Protein AF-A0A965P6K5-F1 (afdb_monomer_lite)

Radius of gyration: 15.6 Å; chains: 1; bounding box: 38×21×46 Å

Foldseek 3Di:
DPPPPPDLDLPVLVVQLVVLCVQLVVCVVVVVNVSNVVSNVSSVVSVVSSVVSVVVVVVVVD

Secondary structure (DSSP, 8-state):
----------HHHHHHHHHHHHHHHHHHHTT-HHHHHHHHHHHHHHHHHHHHHHHHHHHHH-

pLDDT: mean 92.26, st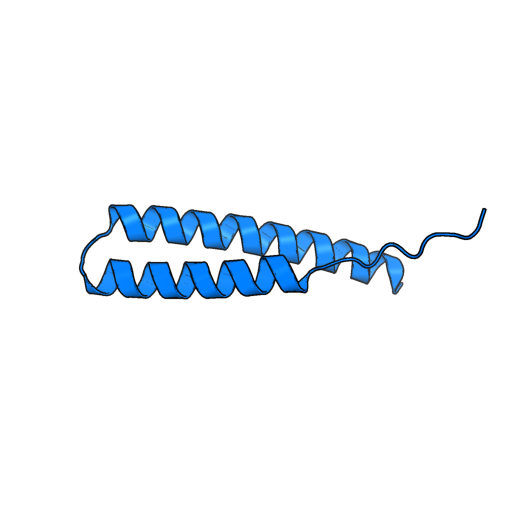d 13.53, range [44.5, 98.88]

Structure (mmCIF, N/CA/C/O backbone):
data_AF-A0A965P6K5-F1
#
_entry.id   AF-A0A965P6K5-F1
#
loop_
_atom_site.group_PDB
_atom_site.id
_atom_site.type_symbol
_atom_site.label_atom_id
_atom_site.label_alt_id
_atom_site.label_comp_id
_atom_site.label_asym_id
_atom_site.label_entity_id
_atom_site.label_seq_id
_atom_site.pdbx_PDB_ins_code
_atom_site.Cartn_x
_atom_site.Cartn_y
_atom_site.Cartn_z
_atom_site.occupancy
_atom_site.B_iso_or_equiv
_atom_site.auth_seq_id
_atom_site.auth_comp_id
_atom_site.auth_asym_id
_atom_site.auth_atom_id
_atom_site.pdbx_PDB_model_num
ATOM 1 N N . MET A 1 1 ? 16.801 -13.238 -33.684 1.00 44.50 1 MET A N 1
ATOM 2 C CA . MET A 1 1 ? 15.712 -13.088 -32.701 1.00 44.50 1 MET A CA 1
ATOM 3 C C . MET A 1 1 ? 15.902 -11.712 -32.100 1.00 44.50 1 MET A C 1
ATOM 5 O O . MET A 1 1 ? 16.890 -11.522 -31.405 1.00 44.50 1 MET A O 1
ATOM 9 N N . GLU A 1 2 ? 15.097 -10.733 -32.513 1.00 46.16 2 GLU A N 1
ATOM 10 C CA . GLU A 1 2 ? 15.183 -9.378 -31.957 1.00 46.16 2 GLU A CA 1
ATOM 11 C C . GLU A 1 2 ? 14.894 -9.459 -30.458 1.00 46.16 2 GLU A C 1
ATOM 13 O O . GLU A 1 2 ? 13.956 -10.143 -30.041 1.00 46.16 2 GLU A O 1
ATOM 18 N N . ALA A 1 3 ? 15.753 -8.845 -29.645 1.00 52.66 3 ALA A N 1
ATOM 19 C CA . ALA A 1 3 ? 15.528 -8.753 -28.214 1.00 52.66 3 ALA A CA 1
ATOM 20 C C . ALA A 1 3 ? 14.246 -7.941 -28.015 1.00 52.66 3 ALA A C 1
ATOM 22 O O . ALA A 1 3 ? 14.228 -6.739 -28.266 1.00 52.66 3 ALA A O 1
ATOM 23 N N . VAL A 1 4 ? 13.160 -8.611 -27.629 1.00 54.28 4 VAL A N 1
ATOM 24 C CA . VAL A 1 4 ? 11.940 -7.937 -27.193 1.00 54.28 4 VAL A CA 1
ATOM 25 C C . VAL A 1 4 ? 12.331 -7.154 -25.951 1.00 54.28 4 VAL A C 1
ATOM 27 O O . VAL A 1 4 ? 12.509 -7.743 -24.881 1.00 54.28 4 VAL A O 1
ATOM 30 N N . ASP A 1 5 ? 12.536 -5.849 -26.109 1.00 61.47 5 ASP A N 1
ATOM 31 C CA . ASP A 1 5 ? 12.833 -4.964 -24.996 1.00 61.47 5 ASP A CA 1
ATOM 32 C C . ASP A 1 5 ? 11.603 -4.966 -24.091 1.00 61.47 5 ASP A C 1
ATOM 34 O O . ASP A 1 5 ? 10.563 -4.368 -24.373 1.00 61.47 5 ASP A O 1
ATOM 38 N N . THR A 1 6 ? 11.657 -5.821 -23.074 1.00 71.00 6 THR A N 1
ATOM 39 C CA . THR A 1 6 ? 10.510 -6.088 -22.220 1.00 71.00 6 THR A CA 1
ATOM 40 C C . THR A 1 6 ? 10.360 -4.860 -21.346 1.00 71.00 6 THR A C 1
ATOM 42 O O . THR A 1 6 ? 11.171 -4.669 -20.435 1.00 71.00 6 THR A O 1
ATOM 45 N N . ILE A 1 7 ? 9.373 -4.017 -21.657 1.00 79.75 7 ILE A N 1
ATOM 46 C CA . ILE A 1 7 ? 9.037 -2.835 -20.861 1.00 79.75 7 ILE A CA 1
ATOM 47 C C . ILE A 1 7 ? 8.807 -3.295 -19.420 1.00 79.75 7 ILE A C 1
ATOM 49 O O . ILE A 1 7 ? 7.957 -4.146 -19.157 1.00 79.75 7 ILE A O 1
ATOM 53 N N . ILE A 1 8 ? 9.592 -2.751 -18.490 1.00 84.44 8 ILE A N 1
ATOM 54 C CA . ILE A 1 8 ? 9.436 -3.021 -17.061 1.00 84.44 8 ILE A CA 1
ATOM 55 C C . ILE A 1 8 ? 8.423 -2.021 -16.509 1.00 84.44 8 ILE A C 1
ATOM 57 O O . ILE A 1 8 ? 8.704 -0.826 -16.421 1.00 84.44 8 ILE A O 1
ATOM 61 N N . ASP A 1 9 ? 7.240 -2.507 -16.139 1.00 89.56 9 ASP A N 1
ATOM 62 C CA . ASP A 1 9 ? 6.170 -1.665 -15.605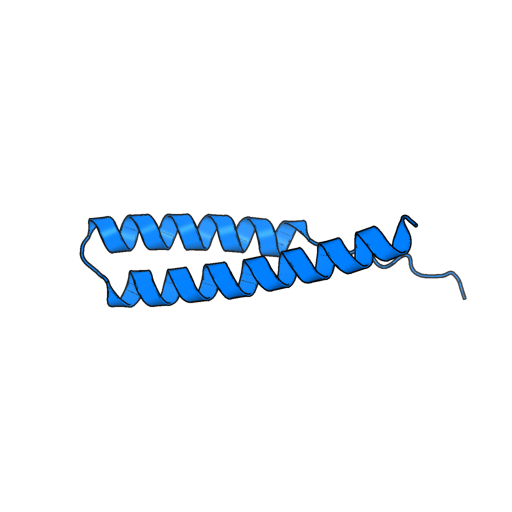 1.00 89.56 9 ASP A CA 1
ATOM 63 C C . ASP A 1 9 ? 6.262 -1.532 -14.078 1.00 89.56 9 ASP A C 1
ATOM 65 O O . ASP A 1 9 ? 5.686 -2.311 -13.317 1.00 89.56 9 ASP A O 1
ATOM 69 N N . TYR A 1 10 ? 6.985 -0.508 -13.626 1.00 94.62 10 TYR A N 1
ATOM 70 C CA . TYR A 1 10 ? 6.978 -0.093 -12.220 1.00 94.62 10 TYR A CA 1
ATOM 71 C C . TYR A 1 10 ? 5.775 0.806 -11.869 1.00 94.62 10 TYR A C 1
ATOM 73 O O . TYR A 1 10 ? 5.468 0.996 -10.688 1.00 94.62 10 TYR A O 1
ATOM 81 N N . ALA A 1 11 ? 5.107 1.394 -12.866 1.00 96.38 11 ALA A N 1
ATOM 82 C CA . ALA A 1 11 ? 4.101 2.431 -12.664 1.00 96.38 11 ALA A CA 1
ATOM 83 C C . ALA A 1 11 ? 2.789 1.840 -12.144 1.00 96.38 11 ALA A C 1
ATOM 85 O O . ALA A 1 11 ? 2.228 2.345 -11.171 1.00 96.38 11 ALA A O 1
ATOM 86 N N . MET A 1 12 ? 2.334 0.730 -12.729 1.00 97.00 12 MET A N 1
ATOM 87 C CA . MET A 1 12 ? 1.121 0.040 -12.290 1.00 97.00 12 MET A CA 1
ATOM 88 C C . MET A 1 12 ? 1.152 -0.367 -10.803 1.00 97.00 12 MET A C 1
ATOM 90 O O . MET A 1 12 ? 0.227 0.025 -10.082 1.00 97.00 12 MET A O 1
ATOM 94 N N . PRO A 1 13 ? 2.183 -1.071 -10.288 1.00 97.75 13 PRO A N 1
ATOM 95 C CA . PRO A 1 13 ? 2.247 -1.381 -8.859 1.00 97.75 13 PRO A CA 1
ATOM 96 C C . PRO A 1 13 ? 2.373 -0.117 -7.990 1.00 97.75 13 PRO A C 1
ATOM 98 O O . PRO A 1 13 ? 1.780 -0.050 -6.917 1.00 97.75 13 PRO A O 1
ATOM 101 N N . THR A 1 14 ? 3.044 0.938 -8.468 1.00 98.38 14 THR A N 1
ATOM 102 C CA . THR A 1 14 ? 3.113 2.224 -7.744 1.00 98.38 14 THR A CA 1
ATOM 103 C C . THR A 1 14 ? 1.724 2.846 -7.556 1.00 98.38 14 THR A C 1
ATOM 105 O O . THR A 1 14 ? 1.349 3.203 -6.440 1.00 98.38 14 THR A O 1
ATOM 108 N N . MET A 1 15 ? 0.919 2.920 -8.620 1.00 98.31 15 MET A N 1
ATOM 109 C CA . MET A 1 15 ? -0.437 3.481 -8.557 1.00 98.31 15 MET A CA 1
ATOM 110 C C . MET A 1 15 ? -1.377 2.645 -7.678 1.00 98.31 15 MET A C 1
ATOM 112 O O . MET A 1 15 ? -2.265 3.183 -7.013 1.00 98.31 15 MET A O 1
ATOM 116 N N . LYS A 1 16 ? -1.200 1.318 -7.659 1.00 98.56 16 LYS A N 1
ATOM 117 C CA . LYS A 1 16 ? -1.954 0.444 -6.754 1.00 98.56 16 LYS A CA 1
ATOM 118 C C . LYS A 1 16 ? -1.578 0.675 -5.295 1.00 98.56 16 LYS A C 1
ATOM 120 O O . LYS A 1 16 ? -2.479 0.764 -4.463 1.00 98.56 16 LYS A O 1
ATOM 125 N N . ALA A 1 17 ? -0.287 0.823 -4.994 1.00 98.69 17 ALA A N 1
ATOM 126 C CA . ALA A 1 17 ? 0.172 1.152 -3.649 1.00 98.69 17 ALA A CA 1
ATOM 127 C C . ALA A 1 17 ? -0.413 2.491 -3.168 1.00 98.69 17 ALA A C 1
ATOM 129 O O . ALA A 1 17 ? -0.940 2.564 -2.060 1.00 98.69 17 ALA A O 1
ATOM 130 N N . GLU A 1 18 ? -0.402 3.524 -4.017 1.00 98.75 18 GLU A N 1
ATOM 131 C CA . GLU A 1 18 ? -1.005 4.829 -3.714 1.00 98.75 18 GLU A CA 1
ATOM 132 C C . GLU A 1 18 ? -2.501 4.707 -3.387 1.00 98.75 18 GLU A C 1
ATOM 134 O O . GLU A 1 18 ? -2.974 5.228 -2.373 1.00 98.75 18 GLU A O 1
ATOM 139 N N . ARG A 1 19 ? -3.253 3.965 -4.209 1.00 98.75 19 ARG A N 1
ATOM 140 C CA . ARG A 1 19 ? -4.681 3.727 -3.971 1.00 98.75 19 ARG A CA 1
ATOM 141 C C . ARG A 1 19 ? -4.927 2.982 -2.660 1.00 98.75 19 ARG A C 1
ATOM 143 O O . ARG A 1 19 ? -5.795 3.392 -1.895 1.00 98.75 19 ARG A O 1
ATOM 150 N N . ALA A 1 20 ? -4.159 1.931 -2.385 1.00 98.75 20 ALA A N 1
ATOM 151 C CA . ALA A 1 20 ? -4.285 1.160 -1.153 1.00 98.75 20 ALA A CA 1
ATOM 152 C C . ALA A 1 20 ? -3.996 2.021 0.091 1.00 98.75 20 ALA A C 1
ATOM 154 O O . ALA A 1 20 ? -4.714 1.923 1.084 1.00 98.75 20 ALA A O 1
ATOM 155 N N . LEU A 1 21 ? -3.017 2.932 0.030 1.00 98.88 21 LEU A N 1
ATOM 156 C CA . LEU A 1 21 ? -2.751 3.890 1.112 1.00 98.88 21 LEU A CA 1
ATOM 157 C C . LEU A 1 21 ? -3.903 4.878 1.324 1.00 98.88 21 LEU A C 1
ATOM 159 O O . LEU A 1 21 ? -4.224 5.214 2.466 1.00 98.88 21 LEU A O 1
ATOM 163 N N . LYS A 1 22 ? -4.554 5.325 0.246 1.00 98.81 22 LYS A N 1
ATOM 164 C CA . LYS A 1 22 ? -5.758 6.156 0.351 1.00 98.81 22 LYS A CA 1
ATOM 165 C C . LYS A 1 22 ? -6.902 5.393 1.026 1.00 98.81 22 LYS A C 1
ATOM 167 O O . LYS A 1 22 ? -7.495 5.902 1.973 1.00 98.81 22 LYS A O 1
ATOM 172 N N . GLU A 1 23 ? -7.176 4.168 0.583 1.00 98.81 23 GLU A N 1
ATOM 173 C CA . GLU A 1 23 ? -8.234 3.317 1.148 1.00 98.81 23 GLU A CA 1
ATOM 174 C C . GLU A 1 23 ? -7.964 2.960 2.620 1.00 98.81 23 GLU A C 1
ATOM 176 O O . GLU A 1 23 ? -8.889 2.970 3.433 1.00 98.81 23 GLU A O 1
ATOM 181 N N . LEU A 1 24 ? -6.697 2.730 2.987 1.00 98.75 24 LEU A N 1
ATOM 182 C CA . LEU A 1 24 ? -6.255 2.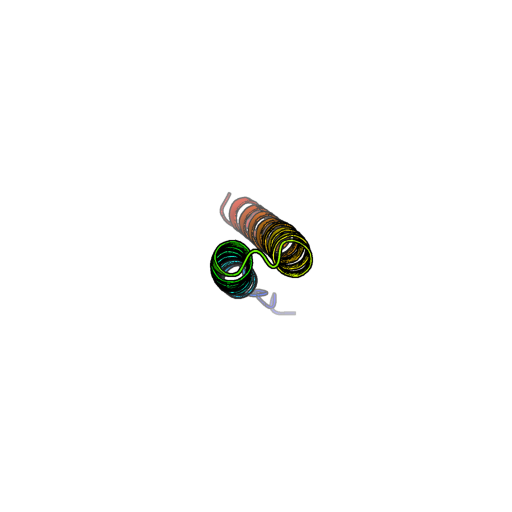593 4.378 1.00 98.75 24 LEU A CA 1
ATOM 183 C C . LEU A 1 24 ? -6.651 3.822 5.192 1.00 98.75 24 LEU A C 1
ATOM 185 O O . LEU A 1 24 ? 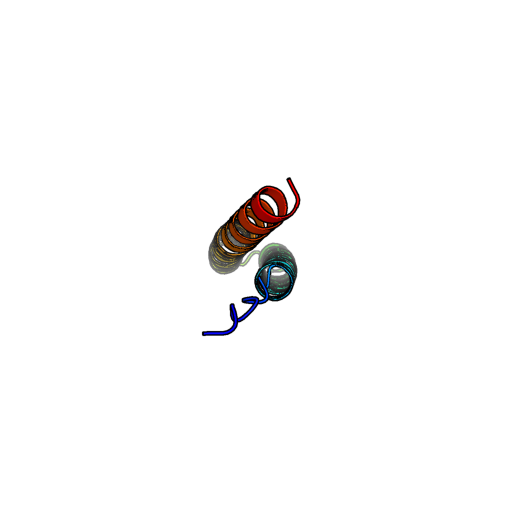-7.291 3.683 6.235 1.00 98.75 24 LEU A O 1
ATOM 189 N N . HIS A 1 25 ? -6.271 5.018 4.731 1.00 98.81 25 HIS A N 1
ATOM 190 C CA . HIS A 1 25 ? -6.539 6.255 5.460 1.00 98.81 25 HIS A CA 1
ATOM 191 C C . HIS A 1 25 ? -8.044 6.463 5.666 1.00 98.81 25 HIS A C 1
ATOM 193 O O . HIS A 1 25 ? -8.488 6.758 6.775 1.00 98.81 25 HIS A O 1
ATOM 199 N N . GLU A 1 26 ? -8.839 6.231 4.624 1.00 98.81 26 GLU A N 1
ATOM 200 C CA . GLU A 1 26 ? -10.295 6.322 4.684 1.00 98.81 26 GLU A CA 1
ATOM 201 C C . GLU A 1 26 ? -10.920 5.298 5.648 1.00 98.81 26 GLU A C 1
ATOM 203 O O . GLU A 1 26 ? -11.851 5.639 6.380 1.00 98.81 26 GLU A O 1
ATOM 208 N N . ALA A 1 27 ? -10.424 4.057 5.680 1.00 98.75 27 ALA A N 1
ATOM 209 C CA . ALA A 1 27 ? -10.880 3.036 6.625 1.00 98.75 27 ALA A CA 1
ATOM 210 C C . ALA A 1 27 ? -10.530 3.406 8.075 1.00 98.75 27 ALA A C 1
ATOM 212 O O . ALA A 1 27 ? -11.386 3.331 8.959 1.00 98.75 27 ALA A O 1
ATOM 213 N N . ALA A 1 28 ? -9.316 3.911 8.306 1.00 98.62 28 ALA A N 1
ATOM 214 C CA . ALA A 1 28 ? -8.880 4.373 9.619 1.00 98.62 28 ALA A CA 1
ATOM 215 C C . ALA A 1 28 ? -9.718 5.560 10.131 1.00 98.62 28 ALA A C 1
ATOM 217 O O . ALA A 1 28 ? -10.071 5.589 11.309 1.00 98.62 28 ALA A O 1
ATOM 218 N N . LEU A 1 29 ? -10.108 6.501 9.256 1.00 98.69 29 LEU A N 1
ATOM 219 C CA . LEU A 1 29 ? -11.020 7.603 9.608 1.00 98.69 29 LEU A CA 1
ATOM 220 C C . LEU A 1 29 ? -12.395 7.109 10.081 1.00 98.69 29 LEU A C 1
ATOM 222 O O . LEU A 1 29 ? -13.026 7.756 10.914 1.00 98.69 29 LEU A O 1
ATOM 226 N N . ARG A 1 30 ? -12.854 5.960 9.572 1.00 98.50 30 ARG A N 1
ATOM 227 C CA . ARG A 1 30 ? -14.105 5.304 9.987 1.00 98.50 30 ARG A CA 1
ATOM 228 C C . ARG A 1 30 ? -13.935 4.366 11.186 1.00 98.50 30 ARG A C 1
ATOM 230 O O . ARG A 1 30 ? -14.897 3.705 11.559 1.00 98.50 30 ARG A O 1
ATOM 237 N N . GLN A 1 31 ? -12.737 4.299 11.772 1.00 98.50 31 GLN A N 1
ATOM 238 C CA . GLN A 1 31 ? -12.365 3.345 12.827 1.00 98.50 31 GLN A CA 1
ATOM 239 C C . GLN A 1 31 ? -12.531 1.868 12.416 1.00 98.50 31 GLN A C 1
ATOM 241 O O . GLN A 1 31 ? -12.594 0.986 13.269 1.00 98.50 31 GLN A O 1
ATOM 246 N N . ASP A 1 32 ? -12.565 1.587 11.110 1.00 98.69 32 ASP A N 1
ATOM 247 C CA . ASP A 1 32 ? -12.571 0.233 10.559 1.00 98.69 32 ASP A CA 1
ATOM 248 C C . ASP A 1 32 ? -11.123 -0.251 10.402 1.00 98.69 32 ASP A C 1
ATOM 250 O O . ASP A 1 32 ? -10.506 -0.176 9.333 1.00 98.69 32 ASP A O 1
ATOM 254 N N . PHE A 1 33 ? -10.541 -0.665 11.527 1.00 98.44 33 PHE A N 1
ATOM 255 C CA . PHE A 1 33 ? -9.129 -1.030 11.590 1.00 98.44 33 PHE A CA 1
ATOM 256 C C . PHE A 1 33 ? -8.815 -2.340 10.869 1.00 98.44 33 PHE A C 1
ATOM 258 O O . PHE A 1 33 ? -7.723 -2.461 10.318 1.00 98.44 33 PHE A O 1
ATOM 265 N N . ASP A 1 34 ? -9.760 -3.279 10.809 1.00 98.69 34 ASP A N 1
ATOM 266 C CA . ASP A 1 34 ? -9.571 -4.539 10.088 1.00 98.69 34 ASP A CA 1
ATOM 267 C C . ASP A 1 34 ? -9.357 -4.266 8.593 1.00 98.69 34 ASP A C 1
ATOM 269 O O . ASP A 1 34 ? -8.358 -4.702 8.011 1.00 98.69 34 ASP A O 1
ATOM 273 N N . SER A 1 35 ? -10.219 -3.441 7.985 1.00 98.56 35 SER A N 1
ATOM 274 C CA . SER A 1 35 ? -10.036 -3.002 6.598 1.00 98.56 35 SER A CA 1
ATOM 275 C C . SER A 1 35 ? -8.755 -2.188 6.418 1.00 98.56 35 SER A C 1
ATOM 277 O O . SER A 1 35 ? -8.031 -2.386 5.441 1.00 98.56 35 SER A O 1
ATOM 279 N N . ALA A 1 36 ? -8.430 -1.294 7.358 1.00 98.75 36 ALA A N 1
ATOM 280 C CA . ALA A 1 36 ? -7.211 -0.492 7.277 1.00 98.75 36 ALA A CA 1
ATOM 281 C C . ALA A 1 36 ? -5.943 -1.367 7.270 1.00 98.75 36 ALA A C 1
ATOM 283 O O . ALA A 1 36 ? -5.031 -1.115 6.483 1.00 98.75 36 ALA A O 1
ATOM 284 N N . ILE A 1 37 ? -5.892 -2.421 8.090 1.00 98.81 37 ILE A N 1
ATOM 285 C CA . ILE A 1 37 ? -4.764 -3.365 8.150 1.00 98.81 37 ILE A CA 1
ATOM 286 C C . ILE A 1 37 ? -4.634 -4.154 6.843 1.00 98.81 37 ILE A C 1
ATOM 288 O O . ILE A 1 37 ? -3.520 -4.325 6.331 1.00 98.81 37 ILE A O 1
ATOM 292 N N . VAL A 1 38 ? -5.753 -4.600 6.267 1.00 98.81 38 VAL A N 1
ATOM 293 C CA . VAL A 1 38 ? -5.750 -5.275 4.960 1.00 98.81 38 VAL A CA 1
ATOM 294 C C . VAL A 1 38 ? -5.183 -4.345 3.886 1.00 98.81 38 VAL A C 1
ATOM 296 O O . VAL A 1 38 ? -4.241 -4.716 3.185 1.00 98.81 38 VAL A O 1
ATOM 299 N N . LYS A 1 39 ? -5.663 -3.098 3.821 1.00 98.81 39 LYS A N 1
ATOM 300 C CA . LYS A 1 39 ? -5.187 -2.101 2.850 1.00 98.81 39 LYS A CA 1
ATOM 301 C C . LYS A 1 39 ? -3.738 -1.678 3.064 1.00 98.81 39 LYS A C 1
ATOM 303 O O . LYS A 1 39 ? -3.003 -1.501 2.094 1.00 9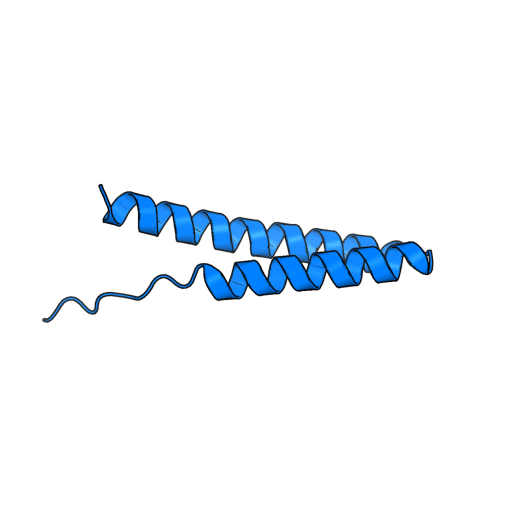8.81 39 LYS A O 1
ATOM 308 N N . ALA A 1 40 ? -3.276 -1.618 4.310 1.00 98.81 40 ALA A N 1
ATOM 309 C CA . ALA A 1 40 ? -1.860 -1.430 4.617 1.00 98.81 40 ALA A CA 1
ATOM 310 C C . ALA A 1 40 ? -0.996 -2.572 4.072 1.00 98.81 40 ALA A C 1
ATOM 312 O O . ALA A 1 40 ? 0.070 -2.334 3.504 1.00 98.81 40 ALA A O 1
ATOM 313 N N . THR A 1 41 ? -1.469 -3.809 4.204 1.00 98.75 41 THR A N 1
ATOM 314 C CA . THR A 1 41 ? -0.754 -4.987 3.706 1.00 98.75 41 THR A CA 1
ATOM 315 C C . THR A 1 41 ? -0.692 -4.987 2.177 1.00 98.75 41 THR A C 1
ATOM 317 O O . THR A 1 41 ? 0.381 -5.210 1.615 1.00 98.75 41 THR A O 1
ATOM 320 N N . GLU A 1 42 ? -1.799 -4.656 1.501 1.00 98.69 42 GLU A N 1
ATOM 321 C CA . GLU A 1 42 ? -1.842 -4.478 0.041 1.00 98.69 42 GLU A CA 1
ATOM 322 C C . GLU A 1 42 ? -0.831 -3.420 -0.425 1.00 98.69 42 GLU A C 1
ATOM 324 O O . GLU A 1 42 ? -0.031 -3.682 -1.326 1.00 98.69 42 GLU A O 1
ATOM 329 N N . ALA A 1 43 ? -0.789 -2.260 0.241 1.00 98.81 43 ALA A N 1
ATOM 330 C CA . ALA A 1 43 ? 0.156 -1.197 -0.091 1.00 98.81 43 ALA A CA 1
ATOM 331 C C . ALA A 1 43 ? 1.620 -1.662 0.008 1.00 98.81 43 ALA A C 1
ATOM 333 O O . ALA A 1 43 ? 2.430 -1.347 -0.867 1.00 98.81 43 ALA A O 1
ATOM 334 N N . VAL A 1 44 ? 1.971 -2.440 1.039 1.00 98.81 44 VAL A N 1
ATOM 335 C CA . VAL A 1 44 ? 3.329 -2.988 1.213 1.00 98.81 44 VAL A CA 1
ATOM 336 C C . VAL A 1 44 ? 3.694 -3.957 0.090 1.00 98.81 44 VAL A C 1
ATOM 338 O O . VAL A 1 44 ? 4.818 -3.906 -0.415 1.00 98.81 44 VAL A O 1
ATOM 341 N N . VAL A 1 45 ? 2.775 -4.841 -0.302 1.00 98.69 45 VAL A N 1
ATOM 342 C CA . VAL A 1 45 ? 3.008 -5.810 -1.385 1.00 98.69 45 VAL A CA 1
ATOM 343 C C . VAL A 1 45 ? 3.273 -5.086 -2.701 1.00 98.69 45 VAL A C 1
ATOM 345 O O . VAL A 1 45 ? 4.302 -5.324 -3.334 1.00 98.69 45 VAL A O 1
ATOM 348 N N . GLU A 1 46 ? 2.405 -4.150 -3.072 1.00 98.62 46 GLU A N 1
ATOM 349 C CA . GLU A 1 46 ? 2.525 -3.403 -4.326 1.00 98.62 46 GLU A CA 1
ATOM 350 C C . GLU A 1 46 ? 3.788 -2.521 -4.336 1.00 98.62 46 GLU A C 1
ATOM 352 O O . GLU A 1 46 ? 4.532 -2.488 -5.318 1.00 98.62 46 GLU A O 1
ATOM 357 N N . SER A 1 47 ? 4.139 -1.918 -3.195 1.00 98.62 47 SER A N 1
ATOM 358 C CA . SER A 1 47 ? 5.391 -1.160 -3.042 1.00 98.62 47 SER A CA 1
ATOM 359 C C . SER A 1 47 ? 6.632 -2.035 -3.256 1.00 98.62 47 SER A C 1
ATOM 361 O O . SER A 1 47 ? 7.610 -1.602 -3.868 1.00 98.62 47 SER A O 1
ATOM 363 N N . ARG A 1 48 ? 6.609 -3.293 -2.791 1.00 98.50 48 ARG A N 1
ATOM 364 C CA . ARG A 1 48 ? 7.698 -4.255 -3.040 1.00 98.50 48 ARG A CA 1
ATOM 365 C C . ARG A 1 48 ? 7.787 -4.646 -4.515 1.00 98.50 48 ARG A C 1
ATOM 367 O O . ARG A 1 48 ? 8.895 -4.797 -5.027 1.00 98.50 48 ARG A O 1
ATOM 374 N N . MET A 1 49 ? 6.656 -4.786 -5.207 1.00 97.94 49 MET A N 1
ATOM 375 C CA . MET A 1 49 ? 6.637 -5.060 -6.649 1.00 97.94 49 MET A CA 1
ATOM 376 C C . MET A 1 49 ? 7.218 -3.892 -7.456 1.00 97.94 49 MET A C 1
ATOM 378 O O . MET A 1 49 ? 8.048 -4.112 -8.343 1.00 97.94 49 MET A O 1
ATOM 382 N N . ALA A 1 50 ? 6.854 -2.655 -7.104 1.00 97.88 50 ALA A N 1
ATOM 383 C CA . ALA A 1 50 ? 7.434 -1.454 -7.700 1.00 97.88 50 ALA A CA 1
ATOM 384 C C . ALA A 1 50 ? 8.951 -1.379 -7.454 1.00 97.88 50 ALA A C 1
ATOM 386 O O . ALA A 1 50 ? 9.716 -1.173 -8.394 1.00 97.88 50 ALA A O 1
ATOM 387 N N . LEU A 1 51 ? 9.406 -1.640 -6.221 1.00 97.94 51 LEU A N 1
ATOM 388 C CA . LEU A 1 51 ? 10.832 -1.672 -5.878 1.00 97.94 51 LEU A CA 1
ATOM 389 C C . LEU A 1 51 ? 11.612 -2.688 -6.721 1.00 97.94 51 LEU A C 1
ATOM 391 O O . LEU A 1 51 ? 12.680 -2.368 -7.237 1.00 97.94 51 LEU A O 1
ATOM 395 N N . ASN A 1 52 ? 11.093 -3.908 -6.866 1.00 97.19 52 ASN A N 1
ATOM 396 C CA . ASN A 1 52 ? 11.750 -4.933 -7.675 1.00 97.19 52 ASN A CA 1
ATOM 397 C C . ASN A 1 52 ? 11.835 -4.515 -9.148 1.00 97.19 52 ASN A C 1
ATOM 399 O O . ASN A 1 52 ? 12.881 -4.679 -9.766 1.00 97.19 52 ASN A O 1
ATOM 403 N N . SER A 1 53 ? 10.772 -3.913 -9.682 1.00 96.00 53 SER A N 1
ATOM 404 C CA . SER A 1 53 ? 10.750 -3.385 -11.051 1.00 96.00 53 SER A CA 1
ATOM 405 C C . SER A 1 53 ? 11.822 -2.305 -11.250 1.00 96.00 53 SER A C 1
ATOM 407 O O . SER A 1 53 ? 12.611 -2.376 -12.190 1.00 96.00 53 SER A O 1
ATOM 409 N N . LEU A 1 54 ? 11.929 -1.362 -10.310 1.00 96.31 54 LEU A N 1
ATOM 410 C CA . LEU A 1 54 ? 12.947 -0.309 -10.335 1.00 96.31 54 LEU A CA 1
ATOM 411 C C . LEU A 1 54 ? 14.377 -0.856 -10.235 1.00 96.31 54 LEU A C 1
ATOM 413 O O . LEU A 1 54 ? 15.264 -0.335 -10.904 1.00 96.31 54 LEU A O 1
ATOM 417 N N . ARG A 1 55 ? 14.612 -1.914 -9.448 1.00 96.56 55 ARG A N 1
ATOM 418 C CA . ARG A 1 55 ? 15.930 -2.573 -9.373 1.00 96.56 55 ARG A CA 1
ATOM 419 C C . ARG A 1 55 ? 16.349 -3.161 -10.717 1.00 96.56 55 ARG A C 1
ATOM 421 O O . ARG A 1 55 ? 17.468 -2.922 -11.150 1.00 96.56 55 ARG A O 1
ATOM 428 N N . ILE A 1 56 ? 15.440 -3.844 -11.413 1.00 94.12 56 ILE A N 1
ATOM 429 C CA . ILE A 1 56 ? 15.732 -4.391 -12.747 1.00 94.12 56 ILE A CA 1
ATOM 430 C C . ILE A 1 56 ? 16.008 -3.249 -13.739 1.00 94.12 56 ILE A C 1
ATOM 432 O O . ILE A 1 56 ? 16.928 -3.339 -14.548 1.00 94.12 56 ILE A O 1
ATOM 436 N N . MET A 1 57 ? 15.245 -2.152 -13.676 1.00 92.00 57 MET A N 1
ATOM 437 C CA . MET A 1 57 ? 15.502 -0.974 -14.516 1.00 92.00 57 MET A CA 1
ATOM 438 C C . MET A 1 57 ? 16.876 -0.357 -14.232 1.00 92.00 57 MET A C 1
ATOM 440 O O . MET A 1 57 ? 17.581 0.008 -15.168 1.00 92.00 57 MET A O 1
ATOM 444 N N . GLN A 1 58 ? 17.263 -0.267 -12.957 1.00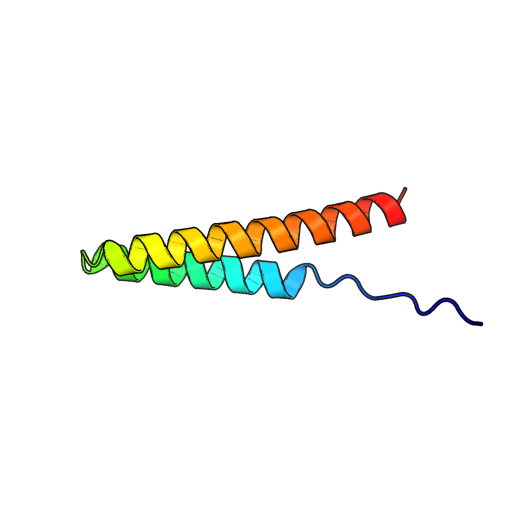 94.19 58 GLN A N 1
ATOM 445 C CA . GLN A 1 58 ? 18.573 0.227 -12.540 1.00 94.19 58 GLN A CA 1
ATOM 446 C C . GLN A 1 58 ? 19.704 -0.658 -13.078 1.00 94.19 58 GLN A C 1
ATOM 448 O O . GLN A 1 58 ? 20.679 -0.128 -13.599 1.00 94.19 58 GLN A O 1
ATOM 453 N N . GLU A 1 59 ? 19.560 -1.983 -12.997 1.00 93.12 59 GLU A N 1
ATOM 454 C CA . GLU A 1 59 ? 20.532 -2.943 -13.539 1.00 93.12 59 GLU A CA 1
ATOM 455 C C . GLU A 1 59 ? 20.684 -2.828 -15.061 1.00 93.12 59 GLU A C 1
ATOM 457 O O . GLU A 1 59 ? 21.788 -2.978 -15.568 1.00 93.12 59 GLU A O 1
ATOM 462 N N . ARG A 1 60 ? 19.602 -2.532 -15.797 1.00 89.19 60 ARG A N 1
ATOM 463 C CA . ARG A 1 60 ? 19.649 -2.332 -17.259 1.00 89.19 60 ARG A CA 1
ATOM 464 C C . ARG A 1 60 ? 20.248 -0.992 -17.687 1.00 89.19 60 ARG A C 1
ATOM 466 O O . ARG A 1 60 ? 20.623 -0.851 -18.846 1.00 89.19 60 ARG A O 1
ATOM 473 N N . ALA A 1 61 ? 20.261 -0.003 -16.797 1.00 85.75 61 ALA A N 1
ATOM 474 C CA . ALA A 1 61 ? 20.780 1.333 -17.077 1.00 85.75 61 ALA A CA 1
ATOM 475 C C . ALA A 1 61 ? 22.284 1.482 -16.773 1.00 85.75 61 ALA A C 1
ATOM 477 O O . ALA A 1 61 ? 22.864 2.502 -17.150 1.00 85.75 61 ALA A O 1
ATOM 478 N N . ALA A 1 62 ? 22.880 0.513 -16.069 1.00 68.50 62 ALA A N 1
ATOM 479 C CA . ALA A 1 62 ? 24.300 0.457 -15.714 1.00 68.50 62 ALA A CA 1
ATOM 480 C C . ALA A 1 62 ? 25.130 -0.241 -16.802 1.00 68.50 62 ALA A C 1
ATOM 482 O O . ALA A 1 62 ? 26.276 0.213 -17.024 1.00 68.50 62 ALA A O 1
#

Sequence (62 aa):
MEAVDTIIDYAMPTMKAERALKELHEAALRQDFDSAIVKATEAVVESRMALNSLRIMQERAA